Protein AF-A0A3B8WAQ3-F1 (afdb_monomer_lite)

Sequence (65 aa):
SLRRFDKGGDVFYDQISALHKSVRGSNPDGSLYWLCRMLDGGCDPLYVARRLVRIASEDIGNADP

Secondary structure (DSSP, 8-state):
------TTSHHHHHHHHHHHHHHHTT-HHHHHHHHHHHHHTT--HHHHHHHHHHHIIIIIGGG--

Organism: Marinobacter nauticus (NCBI:txid2743)

InterPro domains:
  IPR008921 DNA polymerase III, clamp loader complex, gamma/delta/delta subunit, C-terminal [SSF48019] (9-65)
  IPR021886 MgsA AAA+ ATPase, C-terminal [PF12002] (25-65)
  IPR032423 AAA C-terminal domain [PF16193] (3-24)
  IPR051314 AAA ATPase RarA/MGS1/WRNIP1 [PTHR13779] (4-65)

Foldseek 3Di:
DPAAQPVPDPVLVVLLVQLLVCVLVVNVVSNVVSLVSCVVNVHDVVVSVVSVVVSCCPRCNPVPD

Radius of gyration: 12.19 Å; chains: 1; bounding box: 24×18×38 Å

Structure (mmCIF, N/CA/C/O backbone):
data_AF-A0A3B8WAQ3-F1
#
_entry.id   AF-A0A3B8WAQ3-F1
#
loop_
_atom_site.group_PDB
_atom_site.id
_atom_site.type_symbol
_atom_site.label_atom_id
_atom_site.label_alt_id
_atom_site.label_comp_id
_atom_site.label_asym_id
_atom_site.label_entit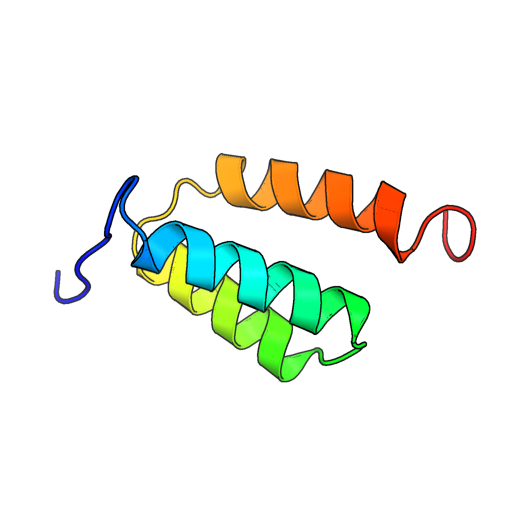y_id
_atom_site.label_seq_id
_atom_site.pdbx_PDB_ins_code
_atom_site.Cartn_x
_atom_site.Cartn_y
_atom_site.Cartn_z
_atom_site.occupancy
_atom_site.B_iso_or_equiv
_atom_site.auth_seq_id
_atom_site.auth_comp_id
_atom_site.auth_asym_id
_atom_site.auth_atom_id
_atom_site.pdbx_PDB_model_num
ATOM 1 N N . SER A 1 1 ? -13.615 -6.970 18.303 1.00 44.84 1 SER A N 1
ATOM 2 C CA . SER A 1 1 ? -12.542 -7.206 17.315 1.00 44.84 1 SER A CA 1
ATOM 3 C C . SER A 1 1 ? -11.371 -6.296 17.657 1.00 44.84 1 SER A C 1
ATOM 5 O O . SER A 1 1 ? -11.596 -5.117 17.895 1.00 44.84 1 SER A O 1
ATOM 7 N N . LEU A 1 2 ? -10.166 -6.847 17.816 1.00 46.47 2 LEU A N 1
ATOM 8 C CA . LEU A 1 2 ? -9.058 -6.280 18.606 1.00 46.47 2 LEU A CA 1
ATOM 9 C C . LEU A 1 2 ? -8.102 -5.385 17.796 1.00 46.47 2 LEU A C 1
ATOM 11 O O . LEU A 1 2 ? -6.898 -5.392 18.030 1.00 46.47 2 LEU A O 1
ATOM 15 N N . ARG A 1 3 ? -8.595 -4.645 16.799 1.00 57.22 3 ARG A N 1
ATOM 16 C CA . ARG A 1 3 ? -7.743 -3.774 15.976 1.00 57.22 3 ARG A CA 1
ATOM 17 C C . ARG A 1 3 ? -8.462 -2.454 15.735 1.00 57.22 3 ARG A C 1
ATOM 19 O O . ARG A 1 3 ? -9.487 -2.393 15.068 1.00 57.22 3 ARG A O 1
ATOM 26 N N . ARG A 1 4 ? -7.966 -1.411 16.399 1.00 60.03 4 ARG A N 1
ATOM 27 C CA . ARG A 1 4 ? -8.515 -0.055 16.376 1.00 60.03 4 ARG A CA 1
ATOM 28 C C . ARG A 1 4 ? -8.207 0.556 15.006 1.00 60.03 4 ARG A C 1
ATOM 30 O O . ARG A 1 4 ? -7.071 0.948 14.758 1.00 60.03 4 ARG A O 1
ATOM 37 N N . PHE A 1 5 ? -9.197 0.583 14.116 1.00 66.25 5 PHE A N 1
ATOM 38 C CA . PHE A 1 5 ? -9.111 1.327 12.864 1.00 66.25 5 PHE A CA 1
ATOM 39 C C . PHE A 1 5 ? -9.220 2.816 13.163 1.00 66.25 5 PHE A C 1
ATOM 41 O O . PHE A 1 5 ? -10.251 3.272 13.660 1.00 66.25 5 PHE A O 1
ATOM 48 N N . ASP A 1 6 ? -8.179 3.577 12.861 1.00 70.31 6 ASP A N 1
ATOM 49 C CA . ASP A 1 6 ? -8.205 5.026 13.022 1.00 70.31 6 ASP A CA 1
ATOM 50 C C . ASP A 1 6 ? -8.744 5.690 11.751 1.00 70.31 6 ASP A C 1
ATOM 52 O O . ASP A 1 6 ? -8.002 6.271 10.962 1.00 70.31 6 ASP A O 1
ATOM 56 N N . LYS A 1 7 ? -10.042 5.512 11.480 1.00 68.25 7 LYS A N 1
ATOM 57 C CA . LYS A 1 7 ? -10.680 5.994 10.247 1.00 68.25 7 LYS A CA 1
ATOM 58 C C . LYS A 1 7 ? -10.588 7.522 10.151 1.00 68.25 7 LYS A C 1
ATOM 60 O O . LYS A 1 7 ? -11.448 8.227 10.669 1.00 68.25 7 LYS A O 1
ATOM 65 N N . GLY A 1 8 ? -9.584 8.008 9.425 1.00 67.44 8 GLY A N 1
ATOM 66 C CA . GLY A 1 8 ? -9.350 9.434 9.202 1.00 67.44 8 GLY A CA 1
ATOM 67 C C . GLY A 1 8 ? -8.412 10.109 10.204 1.00 67.44 8 GLY A C 1
ATOM 68 O O . GLY A 1 8 ? -8.279 11.326 10.125 1.00 67.44 8 GLY A O 1
ATOM 69 N N . GLY A 1 9 ? -7.762 9.360 11.099 1.00 81.19 9 GLY A N 1
ATOM 70 C CA . GLY A 1 9 ? -6.671 9.884 11.923 1.00 81.19 9 GLY A CA 1
ATOM 71 C C . GLY A 1 9 ? -5.284 9.568 11.351 1.00 81.19 9 GLY A C 1
ATOM 72 O O . GLY A 1 9 ? -5.147 8.892 10.324 1.00 81.19 9 GLY A O 1
ATOM 73 N N . ASP A 1 10 ? -4.242 10.090 11.996 1.00 85.62 10 ASP A N 1
ATOM 74 C CA . ASP A 1 10 ? -2.866 10.091 11.476 1.00 85.62 10 ASP A CA 1
ATOM 75 C C . ASP A 1 10 ? -2.334 8.677 11.213 1.00 85.62 10 ASP A C 1
ATOM 77 O O . ASP A 1 10 ? -1.700 8.416 10.190 1.00 85.62 10 ASP A O 1
ATOM 81 N N . VAL A 1 11 ? -2.700 7.716 12.067 1.00 86.25 11 VAL A N 1
ATOM 82 C CA . VAL A 1 11 ? -2.238 6.325 11.960 1.00 86.25 11 VAL A CA 1
ATOM 83 C C . VAL A 1 11 ? -2.734 5.669 10.669 1.00 86.25 11 VAL A C 1
ATOM 85 O O . VAL A 1 11 ? -2.081 4.779 10.119 1.00 86.25 11 VAL A O 1
ATOM 88 N N . PHE A 1 12 ? -3.891 6.078 10.150 1.00 88.75 12 PHE A N 1
ATOM 89 C CA . PHE A 1 12 ? -4.382 5.588 8.866 1.00 88.75 12 PHE A CA 1
ATOM 90 C C . PHE A 1 12 ? -3.569 6.135 7.691 1.00 88.75 12 PHE A C 1
ATOM 92 O O . PHE A 1 12 ? -3.200 5.372 6.791 1.00 88.75 12 PHE A O 1
ATOM 99 N N . TYR A 1 13 ? -3.260 7.432 7.713 1.00 90.62 13 TYR A N 1
ATOM 100 C CA . TYR A 1 13 ? -2.469 8.075 6.666 1.00 90.62 13 TYR A CA 1
ATOM 101 C C . TYR A 1 13 ? -1.016 7.588 6.660 1.00 90.62 13 TYR A C 1
ATOM 103 O O . TYR A 1 13 ? -0.457 7.351 5.586 1.00 90.62 13 TYR A O 1
ATOM 111 N N . ASP A 1 14 ? -0.441 7.321 7.830 1.00 93.81 14 ASP A N 1
ATOM 112 C CA . ASP A 1 14 ? 0.891 6.731 7.952 1.00 93.81 14 ASP A CA 1
ATOM 113 C C . ASP A 1 14 ? 0.948 5.322 7.359 1.00 93.81 14 ASP A C 1
ATOM 115 O O . ASP A 1 14 ? 1.873 5.000 6.613 1.00 93.81 14 ASP A O 1
ATOM 119 N N . GLN A 1 15 ? -0.070 4.494 7.606 1.00 94.50 15 GLN A N 1
ATOM 120 C CA . GLN A 1 15 ? -0.124 3.135 7.061 1.00 94.50 15 GLN A CA 1
ATOM 121 C C . GLN A 1 15 ? -0.244 3.120 5.534 1.00 94.50 15 GLN A C 1
ATOM 123 O O . GLN A 1 15 ? 0.498 2.389 4.876 1.00 94.50 15 GLN A O 1
ATOM 128 N N . ILE A 1 16 ? -1.119 3.947 4.944 1.00 95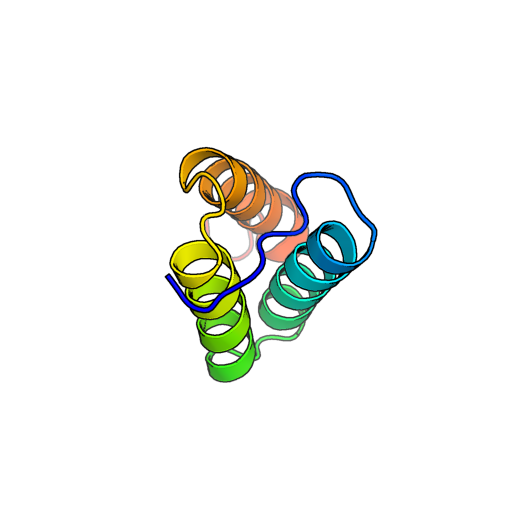.62 16 ILE A N 1
ATOM 129 C CA . ILE A 1 16 ? -1.227 4.007 3.475 1.00 95.62 16 ILE A CA 1
ATOM 130 C C . ILE A 1 16 ? 0.035 4.601 2.834 1.00 95.62 16 ILE A C 1
ATOM 132 O O . ILE A 1 16 ? 0.421 4.216 1.729 1.00 95.62 16 ILE A O 1
ATOM 136 N N . SER A 1 17 ? 0.693 5.528 3.530 1.00 96.62 17 SER A N 1
ATOM 137 C CA . SER A 1 17 ? 1.970 6.111 3.123 1.00 96.62 17 SER A CA 1
ATOM 138 C C . SER A 1 17 ? 3.093 5.072 3.163 1.00 96.62 17 SER A C 1
ATOM 140 O O . SER A 1 17 ? 3.894 5.006 2.229 1.00 96.62 17 SER A O 1
ATOM 142 N N . ALA A 1 18 ? 3.126 4.225 4.196 1.00 97.75 18 ALA A N 1
ATOM 143 C CA . ALA A 1 18 ? 4.074 3.126 4.323 1.00 97.75 18 ALA A CA 1
ATOM 144 C C . ALA A 1 18 ? 3.866 2.069 3.229 1.00 97.75 18 ALA A C 1
ATOM 146 O O . ALA A 1 18 ? 4.831 1.722 2.554 1.00 97.75 18 ALA A O 1
ATOM 147 N N . LEU A 1 19 ? 2.618 1.649 2.973 1.00 97.94 19 LEU A N 1
ATOM 148 C CA . LEU A 1 19 ? 2.281 0.738 1.872 1.00 97.94 19 LEU A CA 1
ATOM 149 C C . LEU A 1 19 ? 2.811 1.258 0.529 1.00 97.94 19 LEU A C 1
ATOM 151 O O . LEU A 1 19 ? 3.528 0.552 -0.172 1.00 97.94 19 LEU A O 1
ATOM 155 N N . HIS A 1 20 ? 2.499 2.511 0.191 1.00 98.44 20 HIS A N 1
ATOM 156 C CA . HIS A 1 20 ? 2.932 3.123 -1.064 1.00 98.44 20 HIS A CA 1
ATOM 157 C C . HIS A 1 20 ? 4.465 3.151 -1.185 1.00 98.44 20 HIS A C 1
ATOM 159 O O . HIS A 1 20 ? 5.016 2.770 -2.215 1.00 98.44 20 HIS A O 1
ATOM 165 N N . LYS A 1 21 ? 5.173 3.565 -0.124 1.00 98.38 21 LYS A N 1
ATOM 166 C CA . LYS A 1 21 ? 6.643 3.599 -0.126 1.00 98.38 21 LYS A CA 1
ATOM 167 C C . LYS A 1 21 ? 7.264 2.207 -0.225 1.00 98.38 21 LYS A C 1
ATOM 169 O O . LYS A 1 21 ? 8.299 2.071 -0.867 1.00 98.38 21 LYS A O 1
ATOM 174 N N . SER A 1 22 ? 6.655 1.186 0.379 1.00 98.44 22 SER A N 1
ATOM 175 C CA . SER A 1 22 ? 7.120 -0.198 0.252 1.00 98.44 22 SER A CA 1
ATOM 176 C C . SER A 1 22 ? 7.008 -0.712 -1.183 1.00 98.44 22 SER A C 1
ATOM 178 O O . SER A 1 22 ? 7.956 -1.341 -1.648 1.00 98.44 22 SER A O 1
ATOM 180 N N . VAL A 1 23 ? 5.920 -0.392 -1.896 1.00 98.12 23 VAL A N 1
ATOM 181 C CA . VAL A 1 23 ? 5.763 -0.776 -3.310 1.00 98.12 23 VAL A CA 1
ATOM 182 C C . VAL A 1 23 ? 6.796 -0.058 -4.179 1.00 98.12 23 VAL A C 1
ATOM 184 O O . VAL A 1 23 ? 7.539 -0.713 -4.902 1.00 98.12 23 VAL A O 1
ATOM 187 N N . ARG A 1 24 ? 6.922 1.270 -4.039 1.00 98.31 24 ARG A N 1
ATOM 188 C CA . ARG A 1 24 ? 7.939 2.077 -4.744 1.00 98.31 24 ARG A CA 1
ATOM 189 C C . ARG A 1 24 ? 9.368 1.599 -4.474 1.00 98.31 24 ARG A C 1
ATOM 191 O O . ARG A 1 24 ? 10.220 1.654 -5.350 1.00 98.31 24 ARG A O 1
ATOM 198 N N . GLY A 1 25 ? 9.639 1.168 -3.245 1.00 97.75 25 GLY A N 1
ATOM 199 C CA . GLY A 1 25 ? 10.939 0.656 -2.820 1.00 97.75 25 GLY A CA 1
ATOM 200 C C . GLY A 1 25 ? 11.188 -0.811 -3.171 1.00 97.75 25 GLY A C 1
ATOM 201 O O . GLY A 1 25 ? 12.147 -1.375 -2.651 1.00 97.75 25 GLY A O 1
ATOM 202 N N . SER A 1 26 ? 10.326 -1.442 -3.978 1.00 97.69 26 SER A N 1
ATOM 203 C CA . SER A 1 26 ? 10.428 -2.855 -4.368 1.00 97.69 26 SER A CA 1
ATOM 204 C C . SER A 1 26 ? 10.584 -3.807 -3.176 1.00 97.69 26 SER A C 1
ATOM 206 O O . SER A 1 26 ? 11.311 -4.795 -3.245 1.00 97.69 26 SER A O 1
ATOM 208 N N . ASN A 1 27 ? 9.904 -3.509 -2.064 1.00 98.25 27 ASN A N 1
ATOM 209 C CA . ASN A 1 27 ? 9.875 -4.349 -0.870 1.00 98.25 27 ASN A CA 1
ATOM 210 C C . ASN A 1 27 ? 8.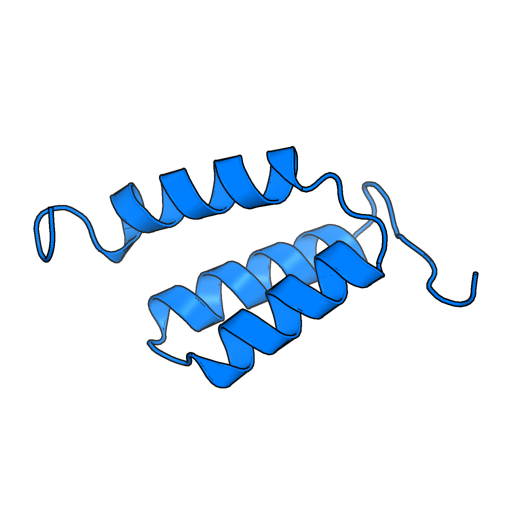534 -5.112 -0.807 1.00 98.25 27 ASN A C 1
ATOM 212 O O . ASN A 1 27 ? 7.552 -4.573 -0.274 1.00 98.25 27 ASN A O 1
ATOM 216 N N . PRO A 1 28 ? 8.455 -6.342 -1.355 1.00 97.50 28 PRO A N 1
ATOM 217 C CA . PRO A 1 28 ? 7.204 -7.095 -1.440 1.00 97.50 28 PRO A CA 1
ATOM 218 C C . PRO A 1 28 ? 6.670 -7.504 -0.064 1.00 97.50 28 PRO A C 1
ATOM 220 O O . PRO A 1 28 ? 5.476 -7.347 0.190 1.00 97.50 28 PRO A O 1
ATOM 223 N N . ASP A 1 29 ? 7.538 -7.934 0.855 1.00 98.31 29 ASP A N 1
ATOM 224 C CA . ASP A 1 29 ? 7.133 -8.340 2.206 1.00 98.31 29 ASP A CA 1
ATOM 225 C C . ASP A 1 29 ? 6.556 -7.162 2.997 1.00 98.31 29 ASP A C 1
ATOM 227 O O . ASP A 1 29 ? 5.502 -7.273 3.624 1.00 98.31 29 ASP A O 1
ATOM 231 N N . GLY A 1 30 ? 7.206 -5.995 2.917 1.00 98.06 30 GLY A N 1
ATOM 232 C CA . GLY A 1 30 ? 6.711 -4.760 3.522 1.00 98.06 30 GLY A CA 1
ATOM 233 C C . GLY A 1 30 ? 5.375 -4.321 2.924 1.00 98.06 30 GLY A C 1
ATOM 234 O O . GLY A 1 30 ? 4.463 -3.930 3.654 1.00 98.06 30 GLY A O 1
ATOM 235 N N . SER A 1 31 ? 5.230 -4.441 1.603 1.00 98.12 31 SER A N 1
ATOM 236 C CA . SER A 1 31 ? 3.987 -4.116 0.898 1.00 98.12 31 SER A CA 1
ATOM 237 C C . SER A 1 31 ? 2.836 -5.012 1.359 1.00 98.12 31 SER A C 1
ATOM 239 O O . SER A 1 31 ? 1.772 -4.511 1.724 1.00 98.12 31 SER A O 1
ATOM 241 N N . LEU A 1 32 ? 3.059 -6.328 1.424 1.00 97.81 32 LEU A N 1
ATOM 242 C CA . LEU A 1 32 ? 2.066 -7.285 1.912 1.00 97.81 32 LEU A CA 1
ATOM 243 C C . LEU A 1 32 ? 1.735 -7.062 3.388 1.00 97.81 32 LEU A C 1
ATOM 245 O O . LEU A 1 32 ? 0.563 -7.085 3.759 1.00 97.81 32 LEU A O 1
ATOM 249 N N . TYR A 1 33 ? 2.736 -6.782 4.223 1.00 97.56 33 TYR A N 1
ATOM 250 C CA . TYR A 1 33 ? 2.521 -6.491 5.637 1.00 97.56 33 TYR A CA 1
ATOM 251 C C . TYR A 1 33 ? 1.580 -5.296 5.834 1.00 97.56 33 TYR A C 1
ATOM 253 O O . TYR A 1 33 ? 0.588 -5.409 6.558 1.00 97.56 33 TYR A O 1
ATOM 261 N N . TRP A 1 34 ? 1.845 -4.161 5.176 1.00 97.19 34 TRP A N 1
ATOM 262 C CA . TRP A 1 34 ? 1.004 -2.969 5.323 1.00 97.19 34 TRP A CA 1
ATOM 263 C C . TRP A 1 34 ? -0.377 -3.144 4.691 1.00 97.19 34 TRP A C 1
ATOM 265 O O . TRP A 1 34 ? -1.362 -2.694 5.275 1.00 97.19 34 TRP A O 1
ATOM 275 N N . LEU A 1 35 ? -0.472 -3.847 3.559 1.00 96.94 35 LEU A N 1
ATOM 276 C CA . LEU A 1 35 ? -1.747 -4.200 2.936 1.00 96.94 35 LEU A CA 1
ATOM 277 C C . LEU A 1 35 ? -2.619 -5.021 3.895 1.00 96.94 35 LEU A C 1
ATOM 279 O O . LEU A 1 35 ? -3.733 -4.608 4.220 1.00 96.94 35 LEU A O 1
ATOM 283 N N . CYS A 1 36 ? -2.096 -6.141 4.398 1.00 96.06 36 CYS A N 1
ATOM 284 C CA . CYS A 1 36 ? -2.807 -7.002 5.339 1.00 96.06 36 CYS A CA 1
ATOM 285 C C . CYS A 1 36 ? -3.170 -6.243 6.614 1.00 96.06 36 CYS A C 1
ATOM 287 O O . CYS A 1 36 ? -4.300 -6.334 7.078 1.00 96.06 36 CYS A O 1
ATOM 289 N N . ARG A 1 37 ? -2.258 -5.421 7.148 1.00 93.31 37 ARG A N 1
ATOM 290 C CA . ARG A 1 37 ? -2.521 -4.604 8.338 1.00 93.31 37 ARG A CA 1
ATOM 291 C C . ARG A 1 37 ? -3.681 -3.629 8.134 1.00 93.31 37 ARG A C 1
ATOM 293 O O . ARG A 1 37 ? -4.490 -3.464 9.045 1.00 93.31 37 ARG A O 1
ATOM 300 N N . MET A 1 38 ? -3.778 -2.993 6.967 1.00 93.38 38 MET A N 1
ATOM 301 C CA . MET A 1 38 ? -4.888 -2.092 6.652 1.00 93.38 38 MET A CA 1
ATOM 302 C C . MET A 1 38 ? -6.210 -2.852 6.497 1.00 93.38 38 MET A C 1
ATOM 304 O O . MET A 1 38 ? -7.219 -2.409 7.045 1.00 93.38 38 MET A O 1
ATOM 308 N N . LEU A 1 39 ? -6.207 -3.993 5.801 1.00 93.00 39 LEU A N 1
ATOM 309 C CA . LEU A 1 39 ? -7.400 -4.828 5.600 1.00 93.00 39 LEU A CA 1
ATOM 310 C C . LEU A 1 39 ? -7.910 -5.415 6.920 1.00 93.00 39 LEU A C 1
ATOM 312 O O . LEU A 1 39 ? -9.068 -5.220 7.282 1.00 93.00 39 LEU A O 1
ATOM 316 N N . ASP A 1 40 ? -7.022 -6.038 7.691 1.00 91.19 40 ASP A N 1
ATOM 317 C CA . ASP A 1 40 ? -7.310 -6.553 9.029 1.00 91.19 40 ASP A CA 1
ATOM 318 C C . ASP A 1 40 ? -7.709 -5.444 10.007 1.00 91.19 40 ASP A C 1
ATOM 320 O O . ASP A 1 40 ? -8.430 -5.671 10.982 1.00 91.19 40 ASP A O 1
ATOM 324 N N . GLY A 1 41 ? -7.192 -4.241 9.769 1.00 88.25 41 GLY A N 1
ATOM 325 C CA . GLY A 1 41 ? -7.548 -3.037 10.490 1.00 88.25 41 GLY A CA 1
ATOM 326 C C . GLY A 1 41 ? -8.963 -2.564 10.190 1.00 88.25 41 GLY A C 1
ATOM 3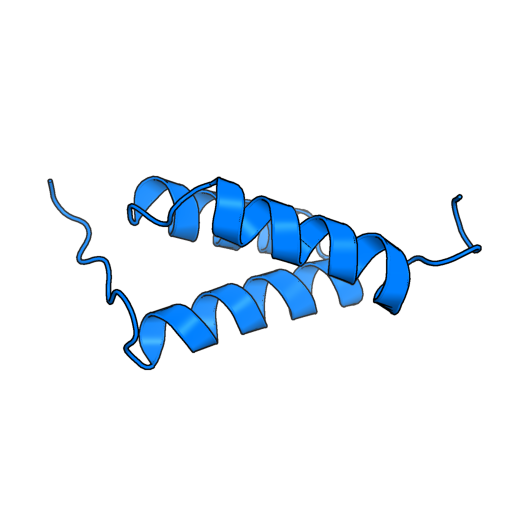27 O O . GLY A 1 41 ? -9.426 -1.712 10.921 1.00 88.25 41 GLY A O 1
ATOM 328 N N . GLY A 1 42 ? -9.667 -3.087 9.182 1.00 89.94 42 GLY A N 1
ATOM 329 C CA . GLY A 1 42 ? -11.012 -2.640 8.806 1.00 89.94 42 GLY A CA 1
ATOM 330 C C . GLY A 1 42 ? -11.029 -1.484 7.802 1.00 89.94 42 GLY A C 1
ATOM 331 O O . GLY A 1 42 ? -12.042 -0.793 7.678 1.00 89.94 42 GLY A O 1
ATOM 332 N N . CYS A 1 43 ? -9.923 -1.256 7.085 1.00 91.38 43 CYS A N 1
ATOM 333 C CA . CYS A 1 43 ? -9.920 -0.352 5.942 1.00 91.38 43 CYS A CA 1
ATOM 334 C C . CYS A 1 43 ? -10.867 -0.864 4.857 1.00 91.38 43 CYS A C 1
ATOM 336 O O . CYS A 1 43 ? -10.859 -2.049 4.535 1.00 91.38 43 CYS A O 1
ATOM 338 N N . ASP A 1 44 ? -11.645 0.047 4.266 1.00 92.75 44 ASP A N 1
ATOM 339 C CA . ASP A 1 44 ? -12.422 -0.241 3.062 1.00 92.75 44 ASP A CA 1
ATOM 340 C C . ASP A 1 44 ? -11.479 -0.745 1.948 1.00 92.75 44 ASP A C 1
ATOM 342 O O . ASP A 1 44 ? -10.622 0.023 1.488 1.00 92.75 44 ASP A O 1
ATOM 346 N N . PRO A 1 45 ? -11.627 -1.996 1.473 1.00 93.94 45 PRO A N 1
ATOM 347 C CA . PRO A 1 45 ? -10.779 -2.536 0.416 1.00 93.94 45 PRO A CA 1
ATOM 348 C C . PRO A 1 45 ? -10.805 -1.690 -0.862 1.00 93.94 45 PRO A C 1
ATOM 350 O O . PRO A 1 45 ? -9.790 -1.593 -1.553 1.00 93.94 45 PRO A O 1
ATOM 353 N N . LEU A 1 46 ? -11.919 -1.006 -1.157 1.00 96.69 46 LEU A N 1
ATOM 354 C CA . LEU A 1 46 ? -12.007 -0.118 -2.317 1.00 96.69 46 LEU A CA 1
ATOM 355 C C . LEU A 1 46 ? -11.123 1.124 -2.166 1.00 96.69 46 LEU A C 1
ATOM 357 O O . LEU A 1 46 ? -10.626 1.644 -3.166 1.00 96.69 46 LEU A O 1
ATOM 361 N N . TYR A 1 47 ? -10.888 1.605 -0.941 1.00 94.69 47 TYR A N 1
ATOM 362 C CA . TYR A 1 47 ? -9.918 2.674 -0.702 1.00 94.69 47 TYR A CA 1
ATOM 363 C C . TYR A 1 47 ? -8.506 2.222 -1.069 1.00 94.69 47 TYR A C 1
ATOM 365 O O . TYR A 1 47 ? -7.808 2.932 -1.796 1.00 94.69 47 TYR A O 1
ATOM 373 N N . VAL A 1 48 ? -8.106 1.029 -0.625 1.00 95.38 48 VAL A N 1
ATOM 374 C CA . VAL A 1 48 ? -6.784 0.475 -0.937 1.00 95.38 48 VAL A CA 1
ATOM 375 C C . VAL A 1 48 ? -6.648 0.207 -2.436 1.00 95.38 48 VAL A C 1
ATOM 377 O O . VAL A 1 48 ? -5.659 0.623 -3.032 1.00 95.38 48 VAL A O 1
ATOM 380 N N . ALA A 1 49 ? -7.666 -0.373 -3.079 1.00 97.50 49 ALA A N 1
ATOM 381 C CA . ALA A 1 49 ? -7.667 -0.635 -4.519 1.00 97.50 49 ALA A CA 1
ATOM 382 C C . ALA A 1 49 ? -7.449 0.643 -5.350 1.00 97.50 49 ALA A C 1
ATOM 384 O O . ALA A 1 49 ? -6.596 0.666 -6.234 1.00 97.50 49 ALA A O 1
ATOM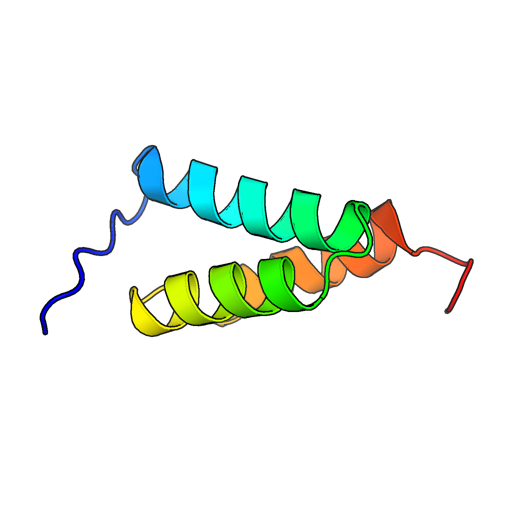 385 N N . ARG A 1 50 ? -8.135 1.749 -5.018 1.00 97.88 50 ARG A N 1
ATOM 386 C CA . ARG A 1 50 ? -7.911 3.052 -5.680 1.00 97.88 50 ARG A CA 1
ATOM 387 C C . ARG A 1 50 ? -6.467 3.541 -5.534 1.00 97.88 50 ARG A C 1
ATOM 389 O O . ARG A 1 50 ? -5.922 4.148 -6.453 1.00 97.88 50 ARG A O 1
ATOM 396 N N . ARG A 1 51 ? -5.840 3.293 -4.380 1.00 97.19 51 ARG A N 1
ATOM 397 C CA . ARG A 1 51 ? -4.440 3.666 -4.131 1.00 97.19 51 ARG A CA 1
ATOM 398 C C . ARG A 1 51 ? -3.473 2.777 -4.909 1.00 97.19 51 ARG A C 1
ATOM 400 O O . ARG A 1 51 ? -2.504 3.312 -5.433 1.00 97.19 51 ARG A O 1
ATOM 407 N N . LEU A 1 52 ? -3.760 1.483 -5.039 1.00 97.44 52 LEU A N 1
ATOM 408 C CA . LEU A 1 52 ? -2.962 0.550 -5.840 1.00 97.44 52 LEU A CA 1
ATOM 409 C C . LEU A 1 52 ? -2.998 0.896 -7.332 1.00 97.44 52 LEU A C 1
ATOM 411 O O . LEU A 1 52 ? -1.944 0.943 -7.953 1.00 97.44 52 LEU A O 1
ATOM 415 N N . VAL A 1 53 ? -4.169 1.233 -7.885 1.00 98.06 53 VAL A N 1
ATOM 416 C CA . VAL A 1 53 ? -4.278 1.689 -9.286 1.00 98.06 53 VAL A CA 1
ATOM 417 C C . VAL A 1 53 ? -3.430 2.938 -9.521 1.00 98.06 53 VAL A C 1
ATOM 419 O O . VAL A 1 53 ? -2.689 3.012 -10.495 1.00 98.06 53 VAL A O 1
ATOM 422 N N . ARG A 1 54 ? -3.474 3.905 -8.596 1.00 97.56 54 ARG A N 1
ATOM 423 C CA . ARG A 1 54 ? -2.612 5.088 -8.686 1.00 97.56 54 ARG A CA 1
ATOM 424 C C . ARG A 1 54 ? -1.122 4.729 -8.617 1.00 97.56 54 ARG A C 1
ATOM 426 O O . ARG A 1 54 ? -0.360 5.303 -9.380 1.00 97.56 54 ARG A O 1
ATOM 433 N N . ILE A 1 55 ? -0.714 3.822 -7.724 1.00 97.75 55 ILE A N 1
ATOM 434 C CA . ILE A 1 55 ? 0.686 3.368 -7.608 1.00 97.75 55 ILE A CA 1
ATOM 435 C C . ILE A 1 55 ? 1.148 2.708 -8.911 1.00 97.75 55 ILE A C 1
ATOM 437 O O . ILE A 1 55 ? 2.233 3.017 -9.390 1.00 97.75 55 ILE A O 1
ATOM 441 N N . ALA A 1 56 ? 0.308 1.871 -9.527 1.00 97.88 56 ALA A N 1
ATOM 442 C CA . ALA A 1 56 ? 0.610 1.275 -10.825 1.00 97.88 56 ALA A CA 1
ATOM 443 C C . ALA A 1 56 ? 0.893 2.352 -11.886 1.00 97.88 56 ALA A C 1
ATOM 445 O O . ALA A 1 56 ? 1.872 2.250 -12.612 1.00 97.88 56 ALA A O 1
ATOM 446 N N . SER A 1 57 ? 0.106 3.431 -11.932 1.00 97.62 57 SER A N 1
ATOM 447 C CA . SER A 1 57 ? 0.351 4.530 -12.876 1.00 97.62 57 SER A CA 1
ATOM 448 C C . SER A 1 57 ? 1.523 5.456 -12.497 1.00 97.62 57 SER A C 1
ATOM 450 O O . SER A 1 57 ? 2.162 5.994 -13.394 1.00 97.62 57 SER A O 1
ATOM 452 N N . GLU A 1 58 ? 1.783 5.690 -11.205 1.00 97.69 58 GLU A N 1
ATOM 453 C CA . GLU A 1 58 ? 2.778 6.662 -10.703 1.00 97.69 58 GLU A CA 1
ATOM 454 C C . GLU A 1 58 ? 4.195 6.076 -10.609 1.00 97.69 58 GLU A C 1
ATOM 456 O O . GLU A 1 58 ? 5.155 6.758 -10.958 1.00 97.69 58 GLU A O 1
ATOM 461 N N . ASP A 1 59 ? 4.322 4.834 -10.136 1.00 97.25 59 ASP A N 1
ATOM 462 C CA . ASP A 1 59 ? 5.606 4.235 -9.751 1.00 97.25 59 ASP A CA 1
ATOM 463 C C . ASP A 1 59 ? 6.080 3.127 -10.695 1.00 97.25 59 ASP A C 1
ATOM 465 O O . ASP A 1 59 ? 7.282 2.882 -10.780 1.00 97.25 59 ASP A O 1
ATOM 469 N N . ILE A 1 60 ? 5.157 2.465 -11.401 1.00 97.38 60 ILE A N 1
ATOM 470 C CA . ILE A 1 60 ? 5.483 1.441 -12.408 1.00 97.38 60 ILE A CA 1
ATOM 471 C C . ILE A 1 60 ? 5.373 2.051 -13.810 1.00 97.38 60 ILE A C 1
ATOM 473 O O . ILE A 1 60 ? 6.336 2.071 -14.577 1.00 97.38 60 ILE A O 1
ATOM 477 N N . GLY A 1 61 ? 4.216 2.639 -14.120 1.00 96.62 61 GLY A N 1
ATOM 478 C CA . GLY A 1 61 ? 3.948 3.319 -15.382 1.00 96.62 61 GLY A CA 1
ATOM 479 C C . GLY A 1 61 ? 4.135 2.401 -16.590 1.00 96.62 61 GLY A C 1
ATOM 480 O O . GLY A 1 61 ? 3.856 1.210 -16.543 1.00 96.62 61 GLY A O 1
ATOM 481 N N . ASN A 1 62 ? 4.663 2.955 -17.680 1.00 97.44 62 ASN A N 1
ATOM 482 C CA . ASN A 1 62 ? 4.907 2.202 -18.915 1.00 97.44 62 ASN A CA 1
ATOM 483 C C . ASN A 1 62 ? 6.128 1.266 -18.842 1.00 97.44 62 ASN A C 1
ATOM 485 O O . ASN A 1 62 ? 6.509 0.703 -19.867 1.00 97.44 62 ASN A O 1
ATOM 489 N N . ALA A 1 63 ? 6.782 1.140 -17.681 1.00 96.19 63 ALA A N 1
ATOM 490 C CA . ALA A 1 63 ? 7.846 0.156 -17.511 1.00 96.19 63 ALA A CA 1
ATOM 491 C C . ALA A 1 63 ? 7.298 -1.282 -17.565 1.00 96.19 63 ALA A C 1
ATOM 493 O O . ALA A 1 63 ? 8.019 -2.176 -18.001 1.00 96.19 63 ALA A O 1
ATOM 494 N N . ASP A 1 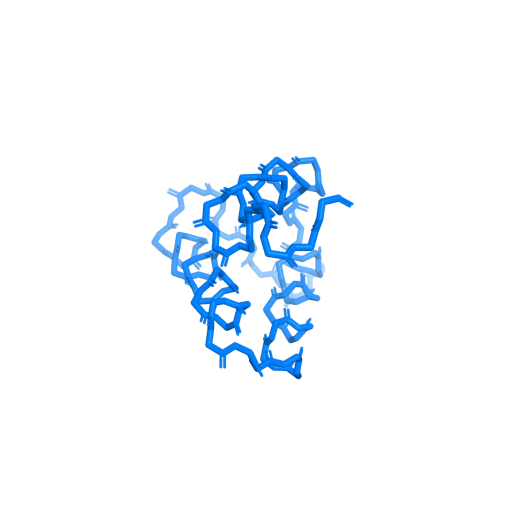64 ? 6.038 -1.479 -17.158 1.00 93.44 64 ASP A N 1
ATOM 495 C CA . ASP A 1 64 ? 5.303 -2.748 -17.224 1.00 93.44 64 ASP A CA 1
ATOM 496 C C . ASP A 1 64 ? 3.789 -2.461 -17.393 1.00 93.44 64 ASP A C 1
ATOM 498 O O . ASP A 1 64 ? 3.093 -2.270 -16.391 1.00 93.44 64 ASP A O 1
ATOM 502 N N . PRO A 1 65 ? 3.311 -2.282 -18.644 1.00 85.06 65 PRO A N 1
ATOM 503 C CA . PRO A 1 65 ? 1.956 -1.811 -18.957 1.00 85.06 65 PRO A CA 1
ATOM 504 C C . PRO A 1 65 ? 0.854 -2.881 -18.916 1.00 85.06 65 PRO A C 1
ATOM 506 O O . PRO A 1 65 ? 1.106 -4.043 -19.307 1.00 85.06 65 PRO A O 1
#

pLDDT: mean 90.87, std 12.53, range [44.84, 98.44]